Protein AF-A0A563DAG6-F1 (afdb_monomer)

Sequence (165 aa):
MKNSIKKISIRGRMYFCLVCLQNAFKQNNINNGESNLIINIIKEFLESNNLSDWEELANNIQPINILDEKFNINDFSFEHKLVLKLKIFYEHIPAYLTEMIDYTLDVGLNNLYGGTGEYSPLTLEPVLKIIDLCKENSIEFPDINNFLQYSYQDDDGWGFPIQLN

Solvent-accessible surface area (backbone atoms only — not comparable to full-atom values): 9215 Å² total; per-residue (Å²): 107,73,77,58,55,49,44,24,2,51,38,32,47,41,51,52,40,49,52,33,51,51,41,48,31,54,77,69,73,56,84,49,74,62,61,51,50,54,51,50,58,58,47,46,63,28,54,45,92,64,61,69,67,47,50,57,55,48,61,59,68,30,41,72,60,58,69,35,94,80,56,54,72,84,80,39,90,59,59,60,72,56,50,53,49,47,39,53,49,58,76,71,48,63,68,70,57,44,50,44,50,35,32,40,48,37,30,56,60,44,38,80,80,60,53,46,72,88,57,24,59,65,32,47,52,30,53,52,50,46,53,50,52,26,61,77,67,72,38,72,61,77,71,65,74,79,36,54,80,33,30,30,80,33,69,73,18,41,28,71,67,49,86,80,131

Mean predicted aligned error: 3.49 Å

Radius of gyration: 15.24 Å; Cα contacts (8 Å, |Δi|>4): 212; chains: 1; bounding box: 38×30×39 Å

Foldseek 3Di:
DLVLLLFFFLLLLLVLLLQLLVLVCVVVVHDDPLSVLLSVLSLCLQADPDCPVSLLSLCQLQLCQLVDPPNDLVVHPDDSVSSVVSSVVCVPDPVLSSLSSNLSSQSSNVPVPQPCPSSRVSNSVSSVSSVVSCVVVVGDGDDSVVRSVQGCVDPVRNGDRDDDD

Nearest PDB structures (foldseek):
  5ao4-assembly1_B  TM=1.601E-01  e=6.114E+00  Homo sapiens

Secondary structure (DSSP, 8-state):
-HHHHTTB-HHHHHHHHHHHHHHHHHHTT--SHHHHHHHHHHHHHHH-S-HHHHHHHHHHH-HHHHS-TT--GGG-SS-HHHHHHHHHHHHHS-HHHHHHHHHHHHHHHHHHHH-STTS-HHHHHHHHHHHHHHHHTT-----GGGGTTSBTTSGGGT-------

Organism: NCBI:txid2509004

pLDDT: mean 93.18, std 7.2, range [61.97, 98.69]

Structure (mmCIF, N/CA/C/O backbone):
data_AF-A0A563DAG6-F1
#
_entry.id   AF-A0A563DAG6-F1
#
loop_
_atom_site.group_PDB
_atom_site.id
_atom_site.type_symbol
_atom_site.label_atom_id
_atom_site.label_alt_id
_atom_site.label_comp_id
_atom_site.label_asym_id
_atom_site.label_entity_id
_atom_site.label_seq_id
_atom_site.pdbx_PDB_ins_code
_atom_site.Cartn_x
_atom_site.Cartn_y
_atom_site.Cartn_z
_atom_site.occupancy
_atom_site.B_iso_or_equiv
_atom_site.auth_seq_id
_atom_site.auth_comp_id
_atom_site.auth_asym_id
_atom_site.auth_atom_id
_atom_site.pdbx_PDB_model_num
ATOM 1 N N . MET A 1 1 ? -11.207 -9.861 14.829 1.00 81.81 1 MET A N 1
ATOM 2 C CA . MET A 1 1 ? -10.348 -9.159 13.850 1.00 81.81 1 MET A CA 1
ATOM 3 C C . MET A 1 1 ? -11.068 -8.929 12.521 1.00 81.81 1 MET A C 1
ATOM 5 O O . MET A 1 1 ? -11.484 -7.801 12.313 1.00 81.81 1 MET A O 1
ATOM 9 N N . LYS A 1 2 ? -11.356 -9.954 11.694 1.00 86.69 2 LYS A N 1
ATOM 10 C CA . LYS A 1 2 ? -12.071 -9.794 10.399 1.00 86.69 2 LYS A CA 1
ATOM 11 C C . LYS A 1 2 ? -13.361 -8.954 10.484 1.00 86.69 2 LYS A C 1
ATOM 13 O O . LYS A 1 2 ? -13.536 -8.025 9.707 1.00 86.69 2 LYS A O 1
ATOM 18 N N . ASN A 1 3 ? -14.223 -9.209 11.474 1.00 88.31 3 ASN A N 1
ATOM 19 C CA . ASN A 1 3 ? -15.464 -8.437 11.668 1.00 88.31 3 ASN A CA 1
ATOM 20 C C . ASN A 1 3 ? -15.239 -6.963 12.040 1.00 88.31 3 ASN A C 1
ATOM 22 O O . ASN A 1 3 ? -16.094 -6.135 11.750 1.00 88.31 3 ASN A O 1
ATOM 26 N N . SER A 1 4 ? -14.118 -6.636 12.685 1.00 90.56 4 SER A N 1
ATOM 27 C CA . SER A 1 4 ? -13.763 -5.251 13.001 1.00 90.56 4 SER A CA 1
ATOM 28 C C . SER A 1 4 ? -13.268 -4.533 11.747 1.00 90.56 4 SER A C 1
ATOM 30 O O . SER A 1 4 ? -13.726 -3.435 11.473 1.00 90.56 4 SER A O 1
ATOM 32 N N . ILE A 1 5 ? -12.436 -5.194 10.931 1.00 92.50 5 ILE A N 1
ATOM 33 C CA . ILE A 1 5 ? -11.906 -4.637 9.671 1.00 92.50 5 ILE A CA 1
ATOM 34 C C . ILE A 1 5 ? -13.030 -4.329 8.682 1.00 92.50 5 ILE A C 1
ATOM 36 O O . ILE A 1 5 ? -13.004 -3.296 8.023 1.00 92.50 5 ILE A O 1
ATOM 40 N N . LYS A 1 6 ? -14.066 -5.177 8.624 1.00 93.00 6 LYS A N 1
ATOM 41 C CA . LYS A 1 6 ? -15.250 -4.923 7.789 1.00 93.00 6 LYS A CA 1
ATOM 42 C C . LYS A 1 6 ? -15.908 -3.570 8.069 1.00 93.00 6 LYS A C 1
ATOM 44 O O . LYS A 1 6 ? -16.452 -2.971 7.152 1.00 93.00 6 LYS A O 1
ATOM 49 N N . LYS A 1 7 ? -15.850 -3.090 9.313 1.00 94.00 7 LYS A N 1
ATOM 50 C CA . LYS A 1 7 ? -16.438 -1.807 9.720 1.00 94.00 7 LYS A CA 1
ATOM 51 C C . LYS A 1 7 ? -15.569 -0.604 9.366 1.00 94.00 7 LYS A C 1
ATOM 53 O O . LYS A 1 7 ? -16.043 0.515 9.509 1.00 94.00 7 LYS A O 1
ATOM 58 N N . ILE A 1 8 ? -14.334 -0.833 8.928 1.00 95.50 8 ILE A N 1
ATOM 59 C CA . ILE A 1 8 ? -13.389 0.208 8.536 1.00 95.50 8 ILE A CA 1
ATOM 60 C C . ILE A 1 8 ? -13.532 0.449 7.03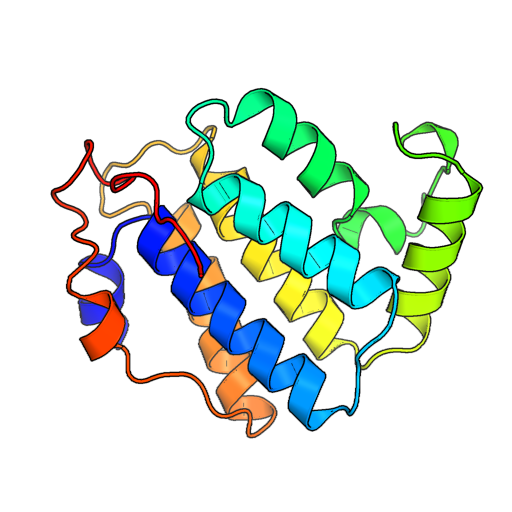4 1.00 95.50 8 ILE A C 1
ATOM 62 O O . ILE A 1 8 ? -13.573 -0.527 6.277 1.00 95.50 8 ILE A O 1
ATOM 66 N N . SER A 1 9 ? -13.602 1.716 6.624 1.00 95.19 9 SER A N 1
ATOM 67 C CA . SER A 1 9 ? -13.622 2.176 5.228 1.00 95.19 9 SER A CA 1
ATOM 68 C C . SER A 1 9 ? -12.401 1.718 4.429 1.00 95.19 9 SER A C 1
ATOM 70 O O . SER A 1 9 ? -11.393 1.296 4.996 1.00 95.19 9 SER A O 1
ATOM 72 N N . ILE A 1 10 ? -12.455 1.818 3.102 1.00 94.06 10 ILE A N 1
ATOM 73 C CA . ILE A 1 10 ? -11.311 1.469 2.242 1.00 94.06 10 ILE A CA 1
ATOM 74 C C . ILE A 1 10 ? -10.093 2.352 2.544 1.00 94.06 10 ILE A C 1
ATOM 76 O O . ILE A 1 10 ? -9.000 1.818 2.735 1.00 94.06 10 ILE A O 1
ATOM 80 N N . ARG A 1 11 ? -10.266 3.672 2.704 1.00 95.12 11 ARG A N 1
ATOM 81 C CA . ARG A 1 11 ? -9.169 4.559 3.137 1.00 95.12 11 ARG A CA 1
ATOM 82 C C . ARG A 1 11 ? -8.657 4.204 4.535 1.00 95.12 11 ARG A C 1
ATOM 84 O O . ARG A 1 11 ? -7.451 4.167 4.753 1.00 95.12 11 ARG A O 1
ATOM 91 N N . GLY A 1 12 ? -9.542 3.853 5.469 1.00 96.50 12 GLY A N 1
ATOM 92 C CA . GLY A 1 12 ? -9.131 3.396 6.799 1.00 96.50 12 GLY A CA 1
ATOM 93 C C . GLY A 1 12 ? -8.338 2.081 6.768 1.00 96.50 12 GLY A C 1
ATOM 94 O O . GLY A 1 12 ? -7.368 1.926 7.508 1.00 96.50 12 GLY A O 1
ATOM 95 N N . ARG A 1 13 ? -8.708 1.147 5.883 1.00 96.31 13 ARG A N 1
ATOM 96 C CA . ARG A 1 13 ? -7.980 -0.110 5.642 1.00 96.31 13 ARG A CA 1
ATOM 97 C C . ARG A 1 13 ? -6.608 0.149 5.028 1.00 96.31 13 ARG A C 1
ATOM 99 O O . ARG A 1 13 ? -5.626 -0.396 5.519 1.00 96.31 13 ARG A O 1
ATOM 106 N N . MET A 1 14 ? -6.536 1.019 4.021 1.00 96.69 14 MET A N 1
ATOM 107 C CA . MET A 1 14 ? -5.272 1.444 3.418 1.00 96.69 14 MET A CA 1
ATOM 108 C C . MET A 1 14 ? -4.357 2.085 4.466 1.00 96.69 14 MET A C 1
ATOM 110 O O . MET A 1 14 ? -3.177 1.752 4.543 1.00 96.69 14 MET A O 1
ATOM 114 N N . TYR A 1 15 ? -4.907 2.936 5.340 1.00 97.75 15 TYR A N 1
ATOM 115 C CA . TYR A 1 15 ? -4.131 3.555 6.410 1.00 97.75 15 TYR A CA 1
ATOM 116 C C . TYR A 1 15 ? -3.621 2.517 7.422 1.00 97.75 15 TYR A C 1
ATOM 118 O O . TYR A 1 15 ? -2.458 2.558 7.822 1.00 97.75 15 TYR A O 1
ATOM 126 N N . PHE A 1 16 ? -4.446 1.534 7.788 1.00 97.88 16 PHE A N 1
ATOM 127 C CA . PHE A 1 16 ? -4.007 0.416 8.623 1.00 97.88 16 PHE A CA 1
ATOM 128 C C . PHE A 1 16 ? -2.835 -0.351 7.983 1.00 97.88 16 PHE A C 1
ATOM 130 O O . PHE A 1 16 ? -1.828 -0.602 8.651 1.00 97.88 16 PHE A O 1
ATOM 137 N N . CYS A 1 17 ? -2.932 -0.680 6.691 1.00 98.06 17 CYS A N 1
ATOM 138 C CA . CYS A 1 17 ? -1.869 -1.355 5.943 1.00 98.06 17 CYS A CA 1
ATOM 139 C C . CYS A 1 17 ? -0.591 -0.510 5.861 1.00 98.06 17 CYS A C 1
ATOM 141 O O . CYS A 1 17 ? 0.497 -1.038 6.090 1.00 98.06 17 CYS A O 1
ATOM 143 N N . LEU A 1 18 ? -0.716 0.803 5.640 1.00 98.25 18 LEU A N 1
ATOM 144 C CA . LEU A 1 18 ? 0.413 1.734 5.644 1.00 98.25 18 LEU A CA 1
ATOM 145 C C . LEU A 1 18 ? 1.180 1.687 6.971 1.00 98.25 18 LEU A C 1
ATOM 147 O O . LEU A 1 18 ? 2.404 1.569 6.964 1.00 98.25 18 LEU A O 1
ATOM 151 N N . VAL A 1 19 ? 0.481 1.734 8.109 1.00 98.12 19 VAL A N 1
ATOM 152 C CA . VAL A 1 19 ? 1.136 1.676 9.427 1.00 98.12 19 VAL A CA 1
ATOM 153 C C . VAL A 1 19 ? 1.827 0.325 9.641 1.00 98.12 19 VAL A C 1
ATOM 155 O O . VA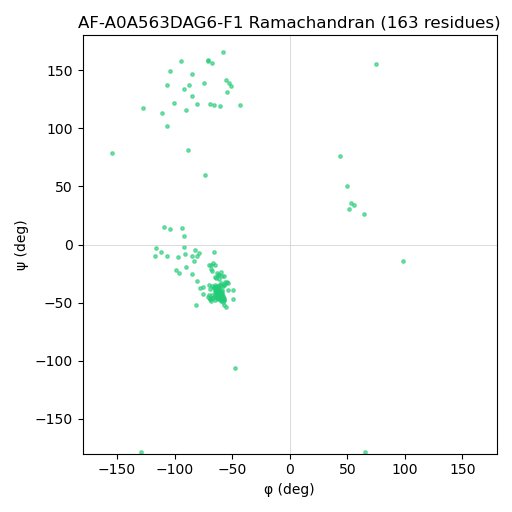L A 1 19 ? 2.947 0.281 10.151 1.00 98.12 19 VAL A O 1
ATOM 158 N N . CYS A 1 20 ? 1.214 -0.778 9.198 1.00 98.44 20 CYS A N 1
ATOM 159 C CA . CYS A 1 20 ? 1.849 -2.100 9.233 1.00 98.44 20 CYS A CA 1
ATOM 160 C C . CYS A 1 20 ? 3.143 -2.130 8.404 1.00 98.44 20 CYS A C 1
ATOM 162 O O . CYS A 1 20 ? 4.173 -2.603 8.885 1.00 98.44 20 CYS A O 1
ATOM 164 N N . LEU A 1 21 ? 3.111 -1.589 7.182 1.00 98.44 21 LEU A N 1
ATOM 165 C CA . LEU A 1 21 ? 4.271 -1.515 6.293 1.00 98.44 21 LEU A CA 1
ATOM 166 C C . LEU A 1 21 ? 5.383 -0.629 6.875 1.00 98.44 21 LEU A C 1
ATOM 168 O O . LEU A 1 21 ? 6.555 -0.999 6.837 1.00 98.44 21 LEU A O 1
ATOM 172 N N . GLN A 1 22 ? 5.033 0.509 7.477 1.00 98.25 22 GLN A N 1
ATOM 173 C CA . GLN A 1 22 ? 5.993 1.386 8.153 1.00 98.25 22 GLN A CA 1
ATOM 174 C C . GLN A 1 22 ? 6.683 0.684 9.328 1.00 98.25 22 GLN A C 1
ATOM 176 O O . GLN A 1 22 ? 7.905 0.781 9.474 1.00 98.25 22 GLN A O 1
ATOM 181 N N . ASN A 1 23 ? 5.931 -0.064 10.140 1.00 98.44 23 ASN A N 1
ATOM 182 C CA . ASN A 1 23 ? 6.500 -0.864 11.224 1.00 98.44 23 ASN A CA 1
ATOM 183 C C . ASN A 1 23 ? 7.420 -1.968 10.685 1.00 98.44 23 ASN A C 1
ATOM 185 O O . ASN A 1 23 ? 8.503 -2.185 11.232 1.00 98.44 23 ASN A O 1
ATOM 189 N N . ALA A 1 24 ? 7.038 -2.605 9.577 1.00 98.44 24 ALA A N 1
ATOM 190 C CA . ALA A 1 24 ? 7.844 -3.616 8.905 1.00 98.44 24 ALA A CA 1
ATOM 191 C C . ALA A 1 24 ? 9.173 -3.045 8.378 1.00 98.44 24 ALA A C 1
ATOM 193 O O . ALA A 1 24 ? 10.237 -3.617 8.629 1.00 98.44 24 ALA A O 1
ATOM 194 N N . PHE A 1 25 ? 9.148 -1.884 7.717 1.00 98.50 25 PHE A N 1
ATOM 195 C CA . PHE A 1 25 ? 10.365 -1.191 7.287 1.00 98.50 25 PHE A CA 1
ATOM 196 C C . PHE A 1 25 ? 11.242 -0.789 8.470 1.00 98.50 25 PHE A C 1
ATOM 198 O O . PHE A 1 25 ? 12.446 -1.055 8.456 1.00 98.50 25 PHE A O 1
ATOM 205 N N . LYS A 1 26 ? 10.648 -0.234 9.531 1.00 98.12 26 LYS A N 1
ATOM 206 C CA . LYS A 1 26 ? 11.372 0.135 10.752 1.00 98.12 26 LYS A CA 1
ATOM 207 C C . LYS A 1 26 ? 12.079 -1.069 11.381 1.00 98.12 26 LYS A C 1
ATOM 209 O O . LYS A 1 26 ? 13.256 -0.963 11.713 1.00 98.12 26 LYS A O 1
ATOM 214 N N . GLN A 1 27 ? 11.399 -2.209 11.507 1.00 98.19 27 GLN A N 1
ATOM 215 C CA . GLN A 1 27 ? 11.971 -3.448 12.050 1.00 98.19 27 GLN A CA 1
ATOM 216 C C . GLN A 1 27 ? 13.171 -3.953 11.232 1.00 98.19 27 GLN A C 1
ATOM 218 O O . GLN A 1 27 ? 14.116 -4.496 11.800 1.00 98.19 27 GLN A O 1
ATOM 223 N N . ASN A 1 28 ? 13.165 -3.733 9.914 1.00 97.94 28 ASN A N 1
ATOM 224 C CA . ASN A 1 28 ? 14.256 -4.121 9.012 1.00 97.94 28 ASN A CA 1
ATOM 225 C C . ASN A 1 28 ? 15.311 -3.026 8.809 1.00 97.94 28 ASN A C 1
ATOM 227 O O . ASN A 1 28 ? 16.202 -3.188 7.979 1.00 97.94 28 ASN A O 1
ATOM 231 N N . ASN A 1 29 ? 15.240 -1.919 9.556 1.00 98.06 29 ASN A N 1
ATOM 232 C CA . ASN A 1 29 ? 16.116 -0.754 9.392 1.00 98.06 29 ASN A CA 1
ATOM 233 C C . ASN A 1 29 ? 16.097 -0.172 7.963 1.00 98.06 29 ASN A C 1
ATOM 235 O O . ASN A 1 29 ? 17.105 0.339 7.473 1.00 98.06 29 ASN A O 1
ATOM 239 N N . ILE A 1 30 ? 14.946 -0.240 7.293 1.00 98.38 30 ILE A N 1
ATOM 240 C CA . ILE A 1 30 ? 14.736 0.317 5.957 1.00 98.38 30 ILE A CA 1
ATOM 241 C C . ILE A 1 30 ? 14.239 1.757 6.103 1.00 98.38 30 ILE A C 1
ATOM 243 O O . ILE A 1 30 ? 13.158 2.011 6.630 1.00 98.38 30 ILE A O 1
ATOM 247 N N . ASN A 1 31 ? 15.049 2.703 5.634 1.00 97.25 31 ASN A N 1
ATOM 248 C CA . ASN A 1 31 ? 14.701 4.117 5.513 1.00 97.25 31 ASN A CA 1
ATOM 249 C C . ASN A 1 31 ? 15.555 4.741 4.400 1.00 97.25 31 ASN A C 1
ATOM 251 O O . ASN A 1 31 ? 16.592 5.356 4.657 1.00 97.25 31 ASN A O 1
ATOM 255 N N . ASN A 1 32 ? 15.164 4.499 3.152 1.00 97.38 32 ASN A N 1
ATOM 256 C CA . ASN A 1 32 ? 15.857 4.985 1.961 1.00 97.38 32 ASN A CA 1
ATOM 257 C C . ASN A 1 32 ? 14.877 5.686 1.005 1.00 97.38 32 ASN A C 1
ATOM 259 O O . ASN A 1 32 ? 13.698 5.870 1.314 1.00 97.38 32 ASN A O 1
ATOM 263 N N . GLY A 1 33 ? 15.380 6.150 -0.140 1.00 98.19 33 GLY A N 1
ATOM 264 C CA . GLY A 1 33 ? 14.568 6.893 -1.104 1.00 98.19 33 GLY A CA 1
ATOM 265 C C . GLY A 1 33 ? 13.407 6.065 -1.653 1.00 98.19 33 GLY A C 1
ATOM 266 O O . GLY A 1 33 ? 12.304 6.583 -1.798 1.00 98.19 33 GLY A O 1
ATOM 267 N N . GLU A 1 34 ? 13.642 4.780 -1.896 1.00 98.44 34 GLU A N 1
ATOM 268 C CA . GLU A 1 34 ? 12.677 3.842 -2.461 1.00 98.44 34 GLU A CA 1
ATOM 269 C C . GLU A 1 34 ? 11.541 3.544 -1.471 1.00 98.44 34 GLU A C 1
ATOM 271 O O . GLU A 1 34 ? 10.369 3.677 -1.824 1.00 98.44 34 GLU A O 1
ATOM 276 N N . SER A 1 35 ? 11.859 3.254 -0.202 1.00 98.38 35 SER A N 1
ATOM 277 C CA . SER A 1 35 ? 10.840 3.056 0.838 1.00 98.38 35 SER A CA 1
ATOM 278 C C . SER A 1 35 ? 10.009 4.316 1.086 1.00 98.38 35 SER A C 1
ATOM 280 O O . SER A 1 35 ? 8.799 4.232 1.294 1.00 98.38 35 SER A O 1
ATOM 282 N N . ASN A 1 36 ? 10.644 5.492 1.037 1.00 98.31 36 ASN A N 1
ATOM 283 C CA . ASN A 1 36 ? 9.958 6.772 1.211 1.00 98.31 36 ASN A CA 1
ATOM 284 C C . ASN A 1 36 ? 9.040 7.100 0.026 1.00 98.31 36 ASN A C 1
ATOM 286 O O . ASN A 1 36 ? 7.935 7.591 0.241 1.00 98.31 36 ASN A O 1
ATOM 290 N N . LEU A 1 37 ? 9.457 6.785 -1.204 1.00 98.31 37 LEU A N 1
ATOM 291 C CA . LEU A 1 37 ? 8.614 6.924 -2.392 1.00 98.31 37 LEU A CA 1
ATOM 292 C C . LEU A 1 37 ? 7.345 6.070 -2.280 1.00 98.31 37 LEU A C 1
ATOM 294 O O . LEU A 1 37 ? 6.249 6.585 -2.480 1.00 98.31 37 LEU A O 1
ATOM 298 N N . ILE A 1 38 ? 7.490 4.796 -1.905 1.00 98.50 38 ILE A N 1
ATOM 299 C CA . ILE A 1 38 ? 6.360 3.868 -1.741 1.00 98.50 38 ILE A CA 1
ATOM 300 C C . ILE A 1 38 ? 5.377 4.392 -0.690 1.00 98.50 38 ILE A C 1
ATOM 302 O O . ILE A 1 38 ? 4.175 4.451 -0.940 1.00 98.50 38 ILE A O 1
ATOM 306 N N . ILE A 1 39 ? 5.887 4.820 0.472 1.00 98.31 39 ILE A N 1
ATOM 307 C CA . ILE A 1 39 ? 5.063 5.421 1.529 1.00 98.31 39 ILE A CA 1
ATOM 308 C C . ILE A 1 39 ? 4.307 6.639 0.997 1.00 98.31 39 ILE A C 1
ATOM 310 O O . ILE A 1 39 ? 3.108 6.745 1.235 1.00 98.31 39 ILE A O 1
ATOM 314 N N . ASN A 1 40 ? 4.980 7.545 0.285 1.00 97.19 40 ASN A N 1
ATOM 315 C CA . ASN A 1 40 ? 4.353 8.766 -0.218 1.00 97.19 40 ASN A CA 1
ATOM 316 C C . ASN A 1 40 ? 3.240 8.465 -1.228 1.00 97.19 40 ASN A C 1
ATOM 318 O O . ASN A 1 40 ? 2.149 9.004 -1.081 1.00 97.19 40 ASN A O 1
ATOM 322 N N . ILE A 1 41 ? 3.453 7.534 -2.161 1.00 96.88 41 ILE A N 1
ATOM 323 C CA . ILE A 1 41 ? 2.408 7.124 -3.111 1.00 96.88 41 ILE A CA 1
ATOM 324 C C . ILE A 1 41 ? 1.215 6.496 -2.375 1.00 96.88 41 ILE A C 1
ATOM 326 O O . ILE A 1 41 ? 0.067 6.784 -2.698 1.00 96.88 41 ILE A O 1
ATOM 330 N N . ILE A 1 42 ? 1.436 5.687 -1.334 1.00 97.25 42 ILE A N 1
ATOM 331 C CA . ILE A 1 42 ? 0.330 5.156 -0.515 1.00 97.25 42 ILE A CA 1
ATOM 332 C C . ILE A 1 42 ? -0.414 6.286 0.217 1.00 97.25 42 ILE A C 1
ATOM 334 O O . ILE A 1 42 ? -1.641 6.247 0.314 1.00 97.25 42 ILE A O 1
ATOM 338 N N . LYS A 1 43 ? 0.296 7.305 0.716 1.00 96.50 43 LYS A N 1
ATOM 339 C CA . LYS A 1 43 ? -0.329 8.479 1.347 1.00 96.50 43 LYS A CA 1
ATOM 340 C C . LYS A 1 43 ? -1.188 9.277 0.369 1.00 96.50 43 LYS A C 1
ATOM 342 O O . LYS A 1 43 ? -2.268 9.715 0.752 1.00 96.50 43 LYS A O 1
ATOM 347 N N . GLU A 1 44 ? -0.775 9.398 -0.891 1.00 95.06 44 GLU A N 1
ATOM 348 C CA . GLU A 1 44 ? -1.567 10.091 -1.913 1.00 95.06 44 GLU A CA 1
ATOM 349 C C . GLU A 1 44 ? -2.964 9.470 -2.086 1.00 95.06 44 GLU A C 1
ATOM 351 O O . GLU A 1 44 ? -3.939 10.206 -2.227 1.00 95.06 44 GLU A O 1
ATOM 356 N N . PHE A 1 45 ? -3.113 8.144 -1.961 1.00 94.94 45 PHE A N 1
ATOM 357 C CA . PHE A 1 45 ? -4.437 7.497 -1.939 1.00 94.94 45 PHE A CA 1
ATOM 358 C C . PHE A 1 45 ? -5.321 7.991 -0.786 1.00 94.94 45 PHE A C 1
ATOM 360 O O . PHE A 1 45 ? -6.534 8.170 -0.928 1.00 94.94 45 PHE A O 1
ATOM 367 N N . LEU A 1 46 ? -4.712 8.166 0.388 1.00 95.00 46 LEU A N 1
ATOM 368 C CA . LEU A 1 46 ? -5.411 8.562 1.606 1.00 95.00 46 LEU A CA 1
ATOM 369 C C . LEU A 1 46 ? -5.887 10.012 1.523 1.00 95.00 46 LEU A C 1
ATOM 371 O O . LEU A 1 46 ? -6.966 10.320 2.024 1.00 95.00 46 LEU A O 1
ATOM 375 N N . GLU A 1 47 ? -5.117 10.878 0.869 1.00 93.69 47 GLU A N 1
ATOM 376 C CA . GLU A 1 47 ? -5.344 12.326 0.835 1.00 93.69 47 GLU A CA 1
ATOM 377 C C . GLU A 1 47 ? -6.109 12.795 -0.414 1.00 93.69 47 GLU A C 1
ATOM 379 O O . GLU A 1 47 ? -6.765 13.841 -0.378 1.00 93.69 47 GLU A O 1
ATOM 384 N N . SER A 1 48 ? -6.053 12.034 -1.512 1.00 87.12 48 SER A N 1
ATOM 385 C CA . SER A 1 48 ? -6.600 12.438 -2.809 1.00 87.12 48 SER A CA 1
ATOM 386 C C . SER A 1 48 ? -8.096 12.142 -2.972 1.00 87.12 48 SER A C 1
ATOM 388 O O . SER A 1 48 ? -8.630 11.129 -2.511 1.00 87.12 48 SER A O 1
ATOM 390 N N . ASN A 1 49 ? -8.762 13.024 -3.724 1.00 78.38 49 ASN A N 1
ATOM 391 C CA . ASN A 1 49 ? -10.090 12.791 -4.304 1.00 78.38 49 ASN A CA 1
ATOM 392 C C . ASN A 1 49 ? -10.025 12.322 -5.773 1.00 78.38 49 ASN A C 1
ATOM 394 O O . ASN A 1 49 ? -11.044 11.902 -6.314 1.00 78.38 49 ASN A O 1
ATOM 398 N N . ASN A 1 50 ? -8.855 12.393 -6.421 1.00 81.00 50 ASN A N 1
ATOM 399 C CA . ASN A 1 50 ? -8.616 11.862 -7.764 1.00 81.00 50 ASN A CA 1
ATOM 400 C C . ASN A 1 50 ? -7.755 10.598 -7.666 1.00 81.00 50 ASN A C 1
ATOM 402 O O . ASN A 1 50 ? -6.544 10.679 -7.462 1.00 81.00 50 ASN A O 1
ATOM 406 N N . LEU A 1 51 ? -8.392 9.436 -7.791 1.00 85.06 51 LEU A N 1
ATOM 407 C CA . LEU A 1 51 ? -7.711 8.146 -7.683 1.00 85.06 51 LEU A CA 1
ATOM 408 C C . LEU A 1 51 ? -7.203 7.608 -9.029 1.00 85.06 51 LEU A C 1
ATOM 410 O O . LEU A 1 51 ? -6.459 6.634 -9.034 1.00 85.06 51 LEU A O 1
ATOM 414 N N . SER A 1 52 ? -7.564 8.245 -10.149 1.00 84.75 52 SER A N 1
ATOM 415 C CA . SER A 1 52 ? -7.123 7.815 -11.485 1.00 84.75 52 SER A CA 1
ATOM 416 C C . SER A 1 52 ? -5.618 8.018 -11.650 1.00 84.75 52 SER A C 1
ATOM 418 O O . SER A 1 52 ? -4.907 7.112 -12.064 1.00 84.75 52 SER A O 1
ATOM 420 N N . ASP A 1 53 ? -5.119 9.189 -11.246 1.00 86.12 53 ASP A N 1
ATOM 421 C CA . ASP A 1 53 ? -3.685 9.492 -11.297 1.00 86.12 53 ASP A CA 1
ATOM 422 C C . ASP A 1 53 ? -2.912 8.588 -10.323 1.00 86.12 53 ASP A C 1
ATOM 424 O O . ASP A 1 53 ? -1.820 8.114 -10.623 1.00 86.12 53 ASP A O 1
ATOM 428 N N . TRP A 1 54 ? -3.514 8.289 -9.166 1.00 93.38 54 TRP A N 1
ATOM 429 C CA . TRP A 1 54 ? -2.921 7.398 -8.175 1.00 93.38 54 TRP A CA 1
ATOM 430 C C . TRP A 1 54 ? -2.752 5.964 -8.692 1.00 93.38 54 TRP A C 1
ATOM 432 O O . TRP A 1 54 ? -1.741 5.330 -8.401 1.00 93.38 54 TRP A O 1
ATOM 442 N N . GLU A 1 55 ? -3.712 5.449 -9.465 1.00 92.56 55 GLU A N 1
ATOM 443 C CA . GLU A 1 55 ? -3.641 4.105 -10.046 1.00 92.56 55 GLU A CA 1
ATOM 444 C C . GLU A 1 55 ? -2.394 3.928 -10.919 1.00 92.56 55 GLU A C 1
ATOM 446 O O . GLU A 1 55 ? -1.689 2.921 -10.813 1.00 92.56 55 GLU A O 1
ATOM 451 N N . GLU A 1 56 ? -2.091 4.920 -11.758 1.00 91.62 56 GLU A N 1
ATOM 452 C CA . GLU A 1 56 ? -0.893 4.900 -12.592 1.00 91.62 56 GLU A CA 1
ATOM 453 C C . GLU A 1 56 ? 0.372 4.861 -11.721 1.00 91.62 56 GLU A C 1
ATOM 455 O O . GLU A 1 56 ? 1.257 4.031 -11.945 1.00 91.62 56 GLU A O 1
ATOM 460 N N . LEU A 1 57 ? 0.441 5.701 -10.683 1.00 94.31 57 LEU A N 1
ATOM 461 C CA . LEU A 1 57 ? 1.574 5.730 -9.753 1.00 94.31 57 LEU A CA 1
ATOM 462 C C . LEU A 1 57 ? 1.747 4.397 -9.013 1.00 94.31 57 LEU A C 1
ATOM 464 O O . LEU A 1 57 ? 2.867 3.899 -8.906 1.00 94.31 57 LEU A O 1
ATOM 468 N N . ALA A 1 58 ? 0.651 3.806 -8.534 1.00 95.31 58 ALA A N 1
ATOM 469 C CA . ALA A 1 58 ? 0.651 2.530 -7.829 1.00 95.31 58 ALA A CA 1
ATOM 470 C C . ALA A 1 58 ? 1.166 1.392 -8.721 1.00 95.31 58 ALA A C 1
ATOM 472 O O . ALA A 1 58 ? 2.068 0.659 -8.313 1.00 95.31 58 ALA A O 1
ATOM 473 N N . ASN A 1 59 ? 0.677 1.296 -9.962 1.00 93.62 59 ASN A N 1
ATOM 474 C CA . ASN A 1 59 ? 1.143 0.294 -10.927 1.00 93.62 59 ASN A CA 1
ATOM 475 C C . ASN A 1 59 ? 2.644 0.427 -11.231 1.00 93.62 59 ASN A C 1
ATOM 477 O O . ASN A 1 59 ? 3.328 -0.586 -11.398 1.00 93.62 59 ASN A O 1
ATOM 481 N N . ASN A 1 60 ? 3.170 1.659 -11.243 1.00 95.81 60 ASN A N 1
ATOM 482 C CA . ASN A 1 60 ? 4.588 1.938 -11.484 1.00 95.81 60 ASN A CA 1
ATOM 483 C C . ASN A 1 60 ? 5.524 1.511 -10.346 1.00 95.81 60 ASN A C 1
ATOM 485 O O . ASN A 1 60 ? 6.733 1.424 -10.564 1.00 95.81 60 ASN A O 1
ATOM 489 N N . ILE A 1 61 ? 4.996 1.280 -9.142 1.00 97.31 61 ILE A N 1
ATOM 490 C CA . ILE A 1 61 ? 5.788 0.868 -7.976 1.00 97.31 61 ILE A CA 1
ATOM 491 C C . ILE A 1 61 ? 5.431 -0.524 -7.462 1.00 97.31 61 ILE A C 1
ATOM 493 O O . ILE A 1 61 ? 6.046 -0.981 -6.507 1.00 97.31 61 ILE A O 1
ATOM 497 N N . GLN A 1 62 ? 4.443 -1.201 -8.041 1.00 97.38 62 GLN A N 1
ATOM 498 C CA . GLN A 1 62 ? 3.993 -2.487 -7.527 1.00 97.38 62 GLN A CA 1
ATOM 499 C C . GLN A 1 62 ? 5.070 -3.572 -7.749 1.00 97.38 62 GLN A C 1
ATOM 501 O O . GLN A 1 62 ? 5.463 -3.809 -8.900 1.00 97.38 62 GLN A O 1
ATOM 506 N N . PRO A 1 63 ? 5.576 -4.230 -6.684 1.00 98.06 63 PRO A N 1
ATOM 507 C CA . PRO A 1 63 ? 6.619 -5.244 -6.811 1.00 98.06 63 PRO A CA 1
ATOM 508 C C . PRO A 1 63 ? 6.299 -6.361 -7.800 1.00 98.06 63 PRO A C 1
ATOM 510 O O . PRO A 1 63 ? 7.197 -6.739 -8.555 1.00 98.06 63 PRO A O 1
ATOM 513 N N . ILE A 1 64 ? 5.049 -6.840 -7.860 1.00 96.50 64 ILE A N 1
ATOM 514 C CA . ILE A 1 64 ? 4.665 -7.908 -8.799 1.00 96.50 64 ILE A CA 1
ATOM 515 C C . ILE A 1 64 ? 4.959 -7.542 -10.262 1.00 96.50 64 ILE A C 1
ATOM 517 O O . ILE A 1 64 ? 5.396 -8.398 -11.026 1.00 96.50 64 ILE A O 1
ATOM 521 N N . ASN A 1 65 ? 4.820 -6.264 -10.635 1.00 95.56 65 ASN A N 1
ATOM 522 C CA . ASN A 1 65 ? 5.093 -5.779 -11.990 1.00 95.56 65 ASN A CA 1
ATOM 523 C C . ASN A 1 65 ? 6.603 -5.614 -12.241 1.00 95.56 65 ASN A C 1
ATOM 525 O O . ASN A 1 65 ? 7.102 -5.878 -13.333 1.00 95.56 65 ASN A O 1
ATOM 529 N N . ILE A 1 66 ? 7.356 -5.168 -11.230 1.00 97.12 66 ILE A N 1
ATOM 530 C CA . ILE A 1 66 ? 8.793 -4.857 -11.350 1.00 97.12 66 ILE A CA 1
ATOM 531 C C . ILE A 1 66 ? 9.673 -6.118 -11.276 1.00 97.12 66 ILE A C 1
ATOM 533 O O . ILE A 1 66 ? 10.759 -6.186 -11.874 1.00 97.12 66 ILE A O 1
ATOM 537 N N . LEU A 1 67 ? 9.225 -7.121 -10.525 1.00 96.81 67 LEU A N 1
ATOM 538 C CA . LEU A 1 67 ? 9.910 -8.401 -10.364 1.00 96.81 67 LEU A CA 1
ATOM 539 C C . LEU A 1 67 ? 9.458 -9.466 -11.377 1.00 96.81 67 LEU A C 1
ATOM 541 O O . LEU A 1 67 ? 10.042 -10.548 -11.377 1.00 96.81 67 LEU A O 1
ATOM 545 N N . ASP A 1 68 ? 8.484 -9.169 -12.247 1.00 93.88 68 ASP A N 1
ATOM 546 C CA . ASP A 1 68 ? 7.997 -10.092 -13.283 1.00 93.88 68 ASP A CA 1
ATOM 547 C C . ASP A 1 68 ? 9.144 -10.590 -14.188 1.00 93.88 68 ASP A C 1
ATOM 549 O O . ASP A 1 68 ? 10.048 -9.841 -14.571 1.00 93.88 68 ASP A O 1
ATOM 553 N N . GLU A 1 69 ? 9.106 -11.867 -14.574 1.00 90.81 69 GLU A N 1
ATOM 554 C CA . GLU A 1 69 ? 10.088 -12.468 -15.488 1.00 90.81 69 GLU A CA 1
ATOM 555 C C . GLU A 1 69 ? 10.094 -11.805 -16.878 1.00 90.81 69 GLU A C 1
ATOM 557 O O . GLU A 1 69 ? 11.107 -11.815 -17.580 1.00 90.81 69 GLU A O 1
ATOM 562 N N . LYS A 1 70 ? 8.964 -11.215 -17.277 1.00 93.19 70 LYS A N 1
ATOM 563 C CA . LYS A 1 70 ? 8.757 -10.454 -18.513 1.00 93.19 70 LYS A CA 1
ATOM 564 C C . LYS A 1 70 ? 8.976 -8.954 -18.326 1.00 93.19 70 LYS A C 1
ATOM 566 O O . LYS A 1 70 ? 8.580 -8.192 -19.206 1.00 93.19 70 LYS A O 1
ATOM 571 N N . PHE A 1 71 ? 9.591 -8.532 -17.217 1.00 92.12 71 PHE A N 1
ATOM 572 C CA . PHE A 1 71 ? 9.885 -7.132 -16.928 1.00 92.12 71 PHE A CA 1
ATOM 573 C C . PHE A 1 71 ? 10.438 -6.399 -18.159 1.00 92.12 71 PHE A C 1
ATOM 575 O O . PHE A 1 71 ? 11.506 -6.728 -18.687 1.00 92.12 71 PHE A O 1
ATOM 582 N N . ASN A 1 72 ? 9.720 -5.361 -18.581 1.00 93.50 72 ASN A N 1
ATOM 583 C CA . ASN A 1 72 ? 10.139 -4.449 -19.628 1.00 93.50 72 ASN A CA 1
ATOM 584 C C . ASN A 1 72 ? 10.045 -3.022 -19.098 1.00 93.50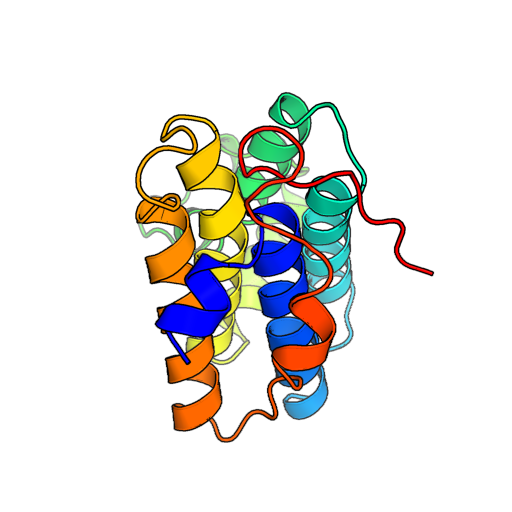 72 ASN A C 1
ATOM 586 O O . ASN A 1 72 ? 8.976 -2.516 -18.781 1.00 93.50 72 ASN A O 1
ATOM 590 N N . ILE A 1 73 ? 11.191 -2.353 -19.034 1.00 94.31 73 ILE A N 1
ATOM 591 C CA . ILE A 1 73 ? 11.307 -1.009 -18.468 1.00 94.31 73 ILE A CA 1
ATOM 592 C C . ILE A 1 73 ? 10.439 0.039 -19.183 1.00 94.31 73 ILE A C 1
ATOM 594 O O . ILE A 1 73 ? 10.093 1.043 -18.575 1.00 94.31 73 ILE A O 1
ATOM 598 N N . ASN A 1 74 ? 10.072 -0.204 -20.448 1.00 94.31 74 ASN A N 1
ATOM 599 C CA . ASN A 1 74 ? 9.232 0.703 -21.234 1.00 94.31 74 ASN A CA 1
ATOM 600 C C . ASN A 1 74 ? 7.735 0.600 -20.891 1.00 94.31 74 ASN A C 1
ATOM 602 O O . ASN A 1 74 ? 6.953 1.396 -21.403 1.00 94.31 74 ASN A O 1
ATOM 606 N N . ASP A 1 75 ? 7.339 -0.369 -20.062 1.00 92.69 75 ASP A N 1
ATOM 607 C CA . ASP A 1 75 ? 5.951 -0.531 -19.614 1.00 92.69 75 ASP A CA 1
ATOM 608 C C . ASP A 1 75 ? 5.623 0.411 -18.434 1.00 92.69 75 ASP A C 1
ATOM 610 O O . ASP A 1 75 ? 4.477 0.500 -18.002 1.00 92.69 75 ASP A O 1
ATOM 614 N N . PHE A 1 76 ? 6.626 1.137 -17.928 1.00 94.12 76 PHE A N 1
ATOM 615 C CA . PHE A 1 76 ? 6.538 2.050 -16.792 1.00 94.12 76 PHE A CA 1
ATOM 616 C C . PHE A 1 76 ? 6.591 3.507 -17.269 1.00 94.12 76 PHE A C 1
ATOM 618 O O . PHE A 1 76 ? 7.411 3.864 -18.116 1.00 94.12 76 PHE A O 1
ATOM 625 N N . SER A 1 77 ? 5.748 4.369 -16.698 1.00 93.62 77 SER A N 1
ATOM 626 C CA . SER A 1 77 ? 5.765 5.814 -16.967 1.00 93.62 77 SER A CA 1
ATOM 627 C C . SER A 1 77 ? 6.801 6.574 -16.134 1.00 93.62 77 SER A C 1
ATOM 629 O O . SER A 1 77 ? 7.158 7.708 -16.461 1.00 93.62 77 SER A O 1
ATOM 631 N N . PHE A 1 78 ? 7.342 5.950 -15.085 1.00 94.25 78 PHE A N 1
ATOM 632 C CA . PHE A 1 78 ? 8.459 6.497 -14.317 1.00 94.25 78 PHE A CA 1
ATOM 633 C C . PHE A 1 78 ? 9.764 6.541 -15.115 1.00 94.25 78 PHE A C 1
ATOM 635 O O . PHE A 1 78 ? 10.010 5.750 -16.024 1.00 94.25 78 PHE A O 1
ATOM 642 N N . GLU A 1 79 ? 10.668 7.443 -14.714 1.00 96.38 79 GLU A N 1
ATOM 643 C CA . GLU A 1 79 ? 12.021 7.459 -15.265 1.00 96.38 79 GLU A CA 1
ATOM 644 C C . GLU A 1 79 ? 12.678 6.080 -15.112 1.00 96.38 79 GLU A C 1
ATOM 646 O O . GLU A 1 79 ? 12.750 5.529 -14.013 1.00 96.38 79 GLU A O 1
ATOM 651 N N . HIS A 1 80 ? 13.265 5.561 -16.192 1.00 97.06 80 HIS A N 1
ATOM 652 C CA . HIS A 1 80 ? 13.929 4.252 -16.210 1.00 97.06 80 HIS A CA 1
ATOM 653 C C . HIS A 1 80 ? 14.914 4.056 -15.044 1.00 97.06 80 HIS A C 1
ATOM 655 O O . HIS A 1 80 ? 14.987 2.991 -14.433 1.00 97.06 80 HIS A O 1
ATOM 661 N N . LYS A 1 81 ? 15.666 5.105 -14.687 1.00 97.25 81 LYS A N 1
ATOM 662 C CA . LYS A 1 81 ? 16.609 5.063 -13.563 1.00 97.25 81 LYS A CA 1
ATOM 663 C C . LYS A 1 81 ? 15.910 4.809 -12.225 1.00 97.25 81 LYS A C 1
ATOM 665 O O . LYS A 1 81 ? 16.484 4.135 -11.373 1.00 97.25 81 LYS A O 1
ATOM 670 N N . LEU A 1 82 ? 14.717 5.362 -12.027 1.00 97.38 82 LEU A N 1
ATOM 671 C CA . LEU A 1 82 ? 13.919 5.141 -10.827 1.00 97.38 82 LEU A CA 1
ATOM 672 C C . LEU A 1 82 ? 13.366 3.714 -10.791 1.00 97.38 82 LEU A C 1
ATOM 674 O O . LEU A 1 82 ? 13.516 3.044 -9.774 1.00 97.38 82 LEU A O 1
ATOM 678 N N . VAL A 1 83 ? 12.833 3.219 -11.909 1.00 97.69 83 VAL A N 1
ATOM 679 C CA . VAL A 1 83 ? 12.324 1.839 -12.013 1.00 97.69 83 VAL A CA 1
ATOM 680 C C . VAL A 1 83 ? 13.427 0.822 -11.702 1.00 97.69 83 VAL A C 1
ATOM 682 O O . VAL A 1 83 ? 13.226 -0.099 -10.914 1.00 97.69 83 VAL A O 1
ATOM 685 N N . LEU A 1 84 ? 14.639 1.024 -12.232 1.00 97.75 84 LEU A N 1
ATOM 686 C CA . LEU A 1 84 ? 15.786 0.158 -11.928 1.00 97.75 84 LEU A CA 1
ATOM 687 C C . LEU A 1 84 ? 16.195 0.208 -10.450 1.00 97.75 84 LEU A C 1
ATOM 689 O O . LEU A 1 84 ? 16.578 -0.817 -9.891 1.00 97.75 84 LEU A O 1
ATOM 693 N N . LYS A 1 85 ? 16.108 1.375 -9.801 1.00 98.25 85 LYS A N 1
ATOM 694 C CA . LYS A 1 85 ? 16.360 1.487 -8.357 1.00 98.25 85 LYS A CA 1
ATOM 695 C C . LYS A 1 85 ? 15.325 0.727 -7.539 1.00 98.25 85 LYS A C 1
ATOM 697 O O . LYS A 1 85 ? 15.714 0.021 -6.616 1.00 98.25 85 LYS A O 1
ATOM 702 N N . LEU A 1 86 ? 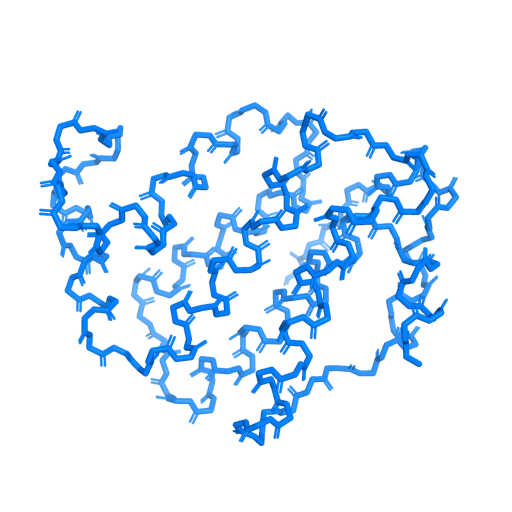14.044 0.840 -7.895 1.00 98.50 86 LEU A N 1
ATOM 703 C CA . LEU A 1 86 ? 12.968 0.082 -7.256 1.00 98.50 86 LEU A CA 1
ATOM 704 C C . LEU A 1 86 ? 13.176 -1.423 -7.436 1.00 98.50 86 LEU A C 1
ATOM 706 O O . LEU A 1 86 ? 13.103 -2.159 -6.459 1.00 98.50 86 LEU A O 1
ATOM 710 N N . LYS A 1 87 ? 13.545 -1.868 -8.644 1.00 98.25 87 LYS A N 1
ATOM 711 C CA . LYS A 1 87 ? 13.876 -3.273 -8.908 1.00 98.25 87 LYS A CA 1
ATOM 712 C C . LYS A 1 87 ? 14.996 -3.780 -8.003 1.00 98.25 87 LYS A C 1
ATOM 714 O O . LYS A 1 87 ? 14.811 -4.772 -7.307 1.00 98.25 87 LYS A O 1
ATOM 719 N N . ILE A 1 88 ? 16.119 -3.059 -7.952 1.00 98.19 88 ILE A N 1
ATOM 720 C CA . ILE A 1 88 ? 17.245 -3.404 -7.073 1.00 98.19 88 ILE A CA 1
ATOM 721 C C . ILE A 1 88 ? 16.796 -3.411 -5.609 1.00 98.19 88 ILE A C 1
ATOM 723 O O . ILE A 1 88 ? 17.147 -4.326 -4.873 1.00 98.19 88 ILE A O 1
ATOM 727 N N . PHE A 1 89 ? 16.019 -2.417 -5.176 1.00 98.62 89 PHE A N 1
ATOM 728 C CA . PHE A 1 89 ? 15.492 -2.363 -3.816 1.00 98.62 89 PHE A CA 1
ATOM 729 C C . PHE A 1 89 ? 14.658 -3.608 -3.486 1.00 98.62 89 PHE A C 1
ATOM 731 O O . PHE A 1 89 ? 14.929 -4.259 -2.480 1.00 98.62 89 PHE A O 1
ATOM 738 N N . TYR A 1 90 ? 13.719 -3.993 -4.351 1.00 98.62 90 TYR A N 1
ATOM 739 C CA . TYR A 1 90 ? 12.878 -5.173 -4.148 1.00 98.62 90 TYR A CA 1
ATOM 740 C C . TYR A 1 90 ? 13.658 -6.490 -4.163 1.00 98.62 90 TYR A C 1
ATOM 742 O O . TYR A 1 90 ? 13.352 -7.378 -3.376 1.00 98.62 90 TYR A O 1
ATOM 750 N N . GLU A 1 91 ? 14.710 -6.599 -4.975 1.00 97.88 91 GLU A N 1
ATOM 751 C CA . GLU A 1 91 ? 15.591 -7.776 -5.001 1.00 97.88 91 GLU A CA 1
ATOM 752 C C . GLU A 1 91 ? 16.443 -7.936 -3.724 1.00 97.88 91 GLU A C 1
ATOM 754 O O . GLU A 1 91 ? 16.970 -9.019 -3.473 1.00 97.88 91 GLU A O 1
ATOM 759 N N . HIS A 1 92 ? 16.589 -6.881 -2.911 1.00 98.00 92 HIS A N 1
ATOM 760 C CA . HIS A 1 92 ? 17.462 -6.874 -1.727 1.00 98.00 92 HIS A CA 1
ATOM 761 C C . HIS A 1 92 ? 16.724 -6.798 -0.385 1.00 98.00 92 HIS A C 1
ATOM 763 O O . HIS A 1 92 ? 17.367 -6.908 0.663 1.00 98.00 92 HIS A O 1
ATOM 769 N N . ILE A 1 93 ? 15.404 -6.613 -0.381 1.00 98.38 93 ILE A N 1
ATOM 770 C CA . ILE A 1 93 ? 14.597 -6.682 0.843 1.00 98.38 93 ILE A CA 1
ATOM 771 C C . ILE A 1 93 ? 14.003 -8.088 1.028 1.00 98.38 93 ILE A C 1
ATOM 773 O O . ILE A 1 93 ? 13.862 -8.834 0.060 1.00 98.38 93 ILE A O 1
ATOM 777 N N . PRO A 1 94 ? 13.635 -8.479 2.261 1.00 98.25 94 PRO A N 1
ATOM 778 C CA . PRO A 1 94 ? 12.882 -9.708 2.490 1.00 98.25 94 PRO A CA 1
ATOM 779 C C . PRO A 1 94 ? 11.629 -9.814 1.608 1.00 98.25 94 PRO A C 1
ATOM 781 O O . PRO A 1 94 ? 10.855 -8.864 1.527 1.00 98.25 94 PRO A O 1
ATOM 784 N N . ALA A 1 95 ? 11.384 -10.991 1.025 1.00 97.88 95 ALA A N 1
ATOM 785 C CA . ALA A 1 95 ? 10.244 -11.233 0.130 1.00 97.88 95 ALA A CA 1
ATOM 786 C C . ALA A 1 95 ? 8.882 -10.914 0.774 1.00 97.88 95 ALA A C 1
ATOM 788 O O . ALA A 1 95 ? 7.982 -10.382 0.132 1.00 97.88 95 ALA A O 1
ATOM 789 N N . TYR A 1 96 ? 8.740 -11.136 2.082 1.00 98.38 96 TYR A N 1
ATOM 790 C CA . TYR A 1 96 ? 7.502 -10.780 2.773 1.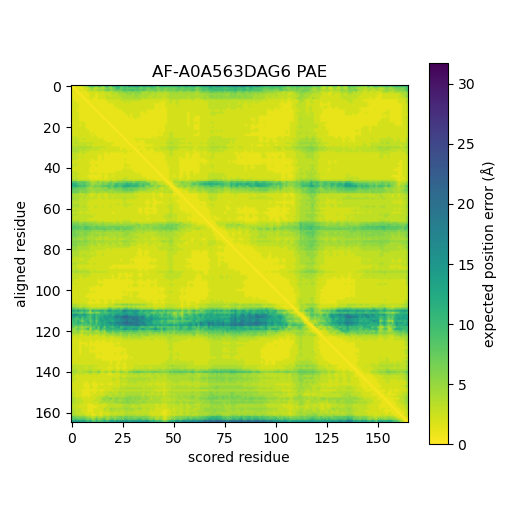00 98.38 96 TYR A CA 1
ATOM 791 C C . TYR A 1 96 ? 7.221 -9.265 2.722 1.00 98.38 96 TYR A C 1
ATOM 793 O O . TYR A 1 96 ? 6.068 -8.857 2.791 1.00 98.38 96 TYR A O 1
ATOM 801 N N . LEU A 1 97 ? 8.247 -8.410 2.594 1.00 98.62 97 LEU A N 1
ATOM 802 C CA . LEU A 1 97 ? 8.058 -6.966 2.453 1.00 98.62 97 LEU A CA 1
ATOM 803 C C . LEU A 1 97 ? 7.579 -6.590 1.054 1.00 98.62 97 LEU A C 1
ATOM 805 O O . LEU A 1 97 ? 6.752 -5.689 0.949 1.00 98.62 97 LEU A O 1
ATOM 809 N N . THR A 1 98 ? 8.050 -7.263 -0.002 1.00 98.50 98 THR A N 1
ATOM 810 C CA . THR A 1 98 ? 7.492 -7.059 -1.349 1.00 98.50 98 THR A CA 1
ATOM 811 C C . THR A 1 98 ? 6.027 -7.481 -1.380 1.00 98.50 98 THR A C 1
ATOM 813 O O . THR A 1 98 ? 5.191 -6.705 -1.832 1.00 98.50 98 THR A O 1
ATOM 816 N N . GLU A 1 99 ? 5.687 -8.611 -0.752 1.00 98.44 99 GLU A N 1
ATOM 817 C CA . GLU A 1 99 ? 4.290 -9.037 -0.590 1.00 98.44 99 GLU A CA 1
ATOM 818 C C . GLU A 1 99 ? 3.462 -8.025 0.217 1.00 98.44 99 GLU A C 1
ATOM 820 O O . GLU A 1 99 ? 2.329 -7.717 -0.145 1.00 98.44 99 GLU A O 1
ATOM 825 N N . MET A 1 100 ? 4.015 -7.456 1.296 1.00 98.62 100 MET A N 1
ATOM 826 C CA . MET A 1 100 ? 3.316 -6.416 2.058 1.00 98.62 100 MET A CA 1
ATOM 827 C C . MET A 1 100 ? 3.063 -5.149 1.233 1.00 98.62 100 MET A C 1
ATOM 829 O O . MET A 1 100 ? 2.034 -4.497 1.411 1.00 98.62 100 MET A O 1
ATOM 833 N N . ILE A 1 101 ? 3.984 -4.775 0.347 1.00 98.69 101 ILE A N 1
ATOM 834 C CA . ILE A 1 101 ? 3.785 -3.631 -0.548 1.00 98.69 101 ILE A CA 1
ATOM 835 C C . ILE A 1 101 ? 2.682 -3.960 -1.561 1.00 98.69 101 ILE A C 1
ATOM 837 O O . ILE A 1 101 ? 1.741 -3.175 -1.674 1.00 98.69 101 ILE A O 1
ATOM 841 N N . ASP A 1 102 ? 2.743 -5.125 -2.216 1.00 98.19 102 ASP A N 1
ATOM 842 C CA . ASP A 1 102 ? 1.726 -5.577 -3.177 1.00 98.19 102 ASP A CA 1
ATOM 843 C C . ASP A 1 102 ? 0.327 -5.584 -2.546 1.00 98.19 102 ASP A C 1
ATOM 845 O O . ASP A 1 102 ? -0.572 -4.895 -3.026 1.00 98.19 102 ASP A O 1
ATOM 849 N N . TYR A 1 103 ? 0.154 -6.264 -1.407 1.00 98.25 103 TYR A N 1
ATOM 850 C CA . TYR A 1 103 ? -1.145 -6.334 -0.736 1.00 98.25 103 TYR A CA 1
ATOM 851 C C . TYR A 1 103 ? -1.636 -4.974 -0.234 1.00 98.25 103 TYR A C 1
ATOM 853 O O . TYR A 1 103 ? -2.844 -4.766 -0.137 1.00 98.25 103 TYR A O 1
ATOM 861 N N . THR A 1 104 ? -0.737 -4.043 0.099 1.00 98.00 104 THR A N 1
ATOM 862 C CA . THR A 1 104 ? -1.145 -2.680 0.463 1.00 98.00 104 THR A CA 1
ATOM 863 C C . THR A 1 104 ? -1.684 -1.938 -0.758 1.00 98.00 104 THR A C 1
ATOM 865 O O . THR A 1 104 ? -2.764 -1.360 -0.682 1.00 98.00 104 THR A O 1
ATOM 868 N N . LEU A 1 105 ? -0.991 -1.991 -1.899 1.00 97.12 105 LEU A N 1
ATOM 869 C CA . LEU A 1 105 ? -1.447 -1.349 -3.138 1.00 97.12 105 LEU A CA 1
ATOM 870 C C . LEU A 1 105 ? -2.752 -1.971 -3.656 1.00 97.12 105 LEU A C 1
ATOM 872 O O . LEU A 1 105 ? -3.655 -1.242 -4.072 1.00 97.12 105 LEU A O 1
ATOM 876 N N . ASP A 1 106 ? -2.912 -3.285 -3.512 1.00 95.12 106 ASP A N 1
ATOM 877 C CA . ASP A 1 106 ? -4.128 -4.025 -3.863 1.00 95.12 106 ASP A CA 1
ATOM 878 C C . ASP A 1 106 ? -5.380 -3.551 -3.109 1.00 95.12 106 ASP A C 1
ATOM 880 O O . ASP A 1 106 ? -6.489 -3.672 -3.635 1.00 95.12 106 ASP A O 1
ATOM 884 N N . VAL A 1 107 ? -5.243 -2.984 -1.901 1.00 93.94 107 VAL A N 1
ATOM 885 C CA . VAL A 1 107 ? -6.380 -2.367 -1.188 1.00 93.94 107 VAL A CA 1
ATOM 886 C C . VAL A 1 107 ? -6.956 -1.201 -1.991 1.00 93.94 107 VAL A C 1
ATOM 888 O O . VAL A 1 107 ? -8.174 -1.030 -2.030 1.00 93.94 107 VAL A O 1
ATOM 891 N N . GLY A 1 108 ? -6.105 -0.401 -2.634 1.00 89.62 108 GLY A N 1
ATOM 892 C CA . GLY A 1 108 ? -6.551 0.694 -3.491 1.00 89.62 108 GLY A CA 1
ATOM 893 C C . GLY A 1 108 ? -6.950 0.210 -4.884 1.00 89.62 108 GLY A C 1
ATOM 894 O O . GLY A 1 108 ? -8.073 0.467 -5.320 1.00 89.62 108 GLY A O 1
ATOM 895 N N . LEU A 1 109 ? -6.066 -0.541 -5.551 1.00 89.94 109 LEU A N 1
ATOM 896 C CA . LEU A 1 109 ? -6.221 -0.962 -6.950 1.00 89.94 109 LEU A CA 1
ATOM 897 C C . LEU A 1 109 ? -7.479 -1.810 -7.175 1.00 89.94 109 LEU A C 1
ATOM 899 O O . LEU A 1 109 ? -8.272 -1.522 -8.073 1.00 89.94 109 LEU A O 1
ATOM 903 N N . ASN A 1 110 ? -7.735 -2.804 -6.317 1.00 82.69 110 ASN A N 1
ATOM 904 C CA . ASN A 1 110 ? -8.897 -3.679 -6.491 1.00 82.69 110 ASN A CA 1
ATOM 905 C C . ASN A 1 110 ? -10.235 -2.958 -6.264 1.00 82.69 110 ASN A C 1
ATOM 907 O O . ASN A 1 110 ? -11.283 -3.426 -6.718 1.00 82.69 110 ASN A O 1
ATOM 911 N N . ASN A 1 111 ? -10.231 -1.827 -5.554 1.00 75.50 111 ASN A N 1
ATOM 912 C CA . ASN A 1 111 ? -11.461 -1.113 -5.238 1.00 75.50 111 ASN A CA 1
ATOM 913 C C . ASN A 1 111 ? -11.914 -0.157 -6.344 1.00 75.50 111 ASN A C 1
ATOM 915 O O . ASN A 1 111 ? -13.113 0.106 -6.445 1.00 75.50 111 ASN A O 1
ATOM 919 N N . LEU A 1 112 ? -10.988 0.324 -7.184 1.00 73.75 112 LEU A N 1
ATOM 920 C CA . LEU A 1 112 ? -11.293 1.235 -8.295 1.00 73.75 112 LEU A CA 1
ATOM 921 C C . LEU A 1 112 ? -12.337 0.651 -9.254 1.00 73.75 112 LEU A C 1
ATOM 923 O O . LEU A 1 112 ? -13.182 1.382 -9.765 1.00 73.75 112 LEU A O 1
ATOM 927 N N . TYR A 1 113 ? -12.345 -0.674 -9.410 1.00 68.94 113 TYR A N 1
ATOM 928 C CA . TYR A 1 113 ? -13.261 -1.385 -10.307 1.00 68.94 113 TYR A CA 1
ATOM 929 C C . TYR A 1 113 ? -14.213 -2.353 -9.586 1.00 68.94 113 TYR A C 1
ATOM 931 O O . TYR A 1 113 ? -15.145 -2.873 -10.199 1.00 68.94 113 TYR A O 1
ATOM 939 N N . GLY A 1 114 ? -13.997 -2.602 -8.289 1.00 64.94 114 GLY A N 1
ATOM 940 C CA . GLY A 1 114 ? -14.749 -3.579 -7.493 1.00 64.94 114 GLY A CA 1
ATOM 941 C C . GLY A 1 114 ? -16.000 -3.038 -6.793 1.00 64.94 114 GLY A C 1
ATOM 942 O O . GLY A 1 114 ? -16.880 -3.818 -6.418 1.00 64.94 114 GLY A O 1
ATOM 943 N N . GLY A 1 115 ? -16.094 -1.717 -6.614 1.00 70.31 115 GLY A N 1
ATOM 944 C CA . GLY A 1 115 ? -17.165 -1.079 -5.846 1.00 70.31 115 GLY A CA 1
ATOM 945 C C . GLY A 1 115 ? -17.149 -1.433 -4.350 1.00 70.31 115 GLY A C 1
ATOM 946 O O . GLY A 1 115 ? -16.297 -2.167 -3.850 1.00 70.31 115 GLY A O 1
ATOM 947 N N . THR A 1 116 ? -18.116 -0.899 -3.603 1.00 72.44 116 THR A N 1
ATOM 948 C CA . THR A 1 116 ? -18.131 -0.932 -2.130 1.00 72.44 116 THR A CA 1
ATOM 949 C C . THR A 1 116 ? -19.193 -1.855 -1.513 1.00 72.44 116 THR A C 1
ATOM 951 O O . THR A 1 116 ? -19.453 -1.778 -0.323 1.00 72.44 116 THR A O 1
ATOM 954 N N . GLY A 1 117 ? -19.791 -2.769 -2.291 1.00 70.38 117 GLY A N 1
ATOM 955 C CA . GLY A 1 117 ? -20.943 -3.613 -1.911 1.00 70.38 117 GLY A CA 1
ATOM 956 C C . GLY A 1 117 ? -20.872 -4.338 -0.549 1.00 70.38 117 GLY A C 1
ATOM 957 O O . GLY A 1 117 ? -21.091 -3.747 0.500 1.00 70.38 117 GLY A O 1
ATOM 958 N N . GLU A 1 118 ? -20.654 -5.657 -0.511 1.00 76.38 118 GLU A N 1
ATOM 959 C CA . GLU A 1 118 ? -20.661 -6.441 0.746 1.00 76.38 118 GLU A CA 1
ATOM 960 C C . GLU A 1 118 ? -19.404 -6.208 1.614 1.00 76.38 118 GLU A C 1
ATOM 962 O O . GLU A 1 118 ? -18.638 -7.130 1.906 1.00 76.38 118 GLU A O 1
ATOM 967 N N . TYR A 1 119 ? -19.170 -4.964 2.038 1.00 75.44 119 TYR A N 1
ATOM 968 C CA . TYR A 1 119 ? -17.962 -4.524 2.741 1.00 75.44 119 TYR A CA 1
ATOM 969 C C . TYR A 1 119 ? -16.679 -4.630 1.911 1.00 75.44 119 TYR A C 1
ATOM 971 O O . TYR A 1 119 ? -15.600 -4.777 2.491 1.00 75.44 119 TYR A O 1
ATOM 979 N N . SER A 1 120 ? -16.795 -4.564 0.579 1.00 77.19 120 SER A N 1
ATOM 980 C CA . SER A 1 120 ? -15.703 -4.692 -0.397 1.00 77.19 120 SER A CA 1
ATOM 981 C C . SER A 1 120 ? -14.744 -5.846 -0.049 1.00 77.19 120 SER A C 1
ATOM 983 O O . SER A 1 120 ? -13.649 -5.626 0.478 1.00 77.19 120 SER A O 1
ATOM 985 N N . PRO A 1 121 ? -15.145 -7.110 -0.297 1.00 80.00 121 PRO A N 1
ATOM 986 C CA . PRO A 1 121 ? -14.298 -8.275 -0.031 1.00 80.00 121 PRO A CA 1
ATOM 987 C C . PRO A 1 121 ? -12.920 -8.173 -0.698 1.00 80.00 121 PRO A C 1
ATOM 989 O O . PRO A 1 121 ? -11.925 -8.592 -0.114 1.00 80.00 121 PRO A O 1
ATOM 992 N N . LEU A 1 122 ? -12.866 -7.537 -1.871 1.00 83.81 122 LEU A N 1
ATOM 993 C CA . LEU A 1 122 ? -11.653 -7.312 -2.655 1.00 83.81 122 LEU A CA 1
ATOM 994 C C . LEU A 1 122 ? -10.608 -6.438 -1.948 1.00 83.81 122 LEU A C 1
ATOM 996 O O . LEU A 1 122 ? -9.423 -6.585 -2.211 1.00 83.81 122 LEU A O 1
ATOM 1000 N N . THR A 1 123 ? -11.024 -5.584 -1.011 1.00 84.88 123 THR A N 1
ATOM 1001 C CA . THR A 1 123 ? -10.095 -4.821 -0.159 1.00 84.88 123 THR A CA 1
ATOM 1002 C C . THR A 1 123 ? -9.895 -5.453 1.208 1.00 84.88 123 THR A C 1
ATOM 1004 O O . THR A 1 123 ? -8.889 -5.213 1.864 1.00 84.88 123 THR A O 1
ATOM 1007 N N . LEU A 1 124 ? -10.837 -6.282 1.661 1.00 89.94 124 LEU A N 1
ATOM 1008 C CA . LEU A 1 124 ? -10.720 -6.986 2.932 1.00 89.94 124 LEU A CA 1
ATOM 1009 C C . LEU A 1 124 ? -9.648 -8.079 2.885 1.00 89.94 124 LEU A C 1
ATOM 1011 O O . LEU A 1 124 ? -8.896 -8.224 3.845 1.00 89.94 124 LEU A O 1
ATOM 1015 N N . GLU A 1 125 ? -9.597 -8.863 1.809 1.00 92.50 125 GLU A N 1
ATOM 1016 C CA . GLU A 1 125 ? -8.668 -9.993 1.712 1.00 92.50 125 GLU A CA 1
ATOM 1017 C C . GLU A 1 125 ? -7.187 -9.555 1.718 1.00 92.50 125 GLU A C 1
ATOM 1019 O O . GLU A 1 125 ? -6.443 -10.105 2.536 1.00 92.50 125 GLU A O 1
ATOM 1024 N N . PRO A 1 126 ? -6.748 -8.522 0.966 1.00 94.94 126 PRO A N 1
ATOM 1025 C CA . PRO A 1 126 ? -5.378 -8.008 1.076 1.00 94.94 126 PRO A CA 1
ATOM 1026 C C . PRO A 1 126 ? -5.020 -7.526 2.493 1.00 94.94 126 PRO A C 1
ATOM 1028 O O . PRO A 1 126 ? -3.944 -7.833 3.002 1.00 94.94 126 PRO A O 1
ATOM 1031 N N . VAL A 1 127 ? -5.948 -6.872 3.207 1.00 96.44 127 VAL A N 1
ATOM 1032 C CA . VAL A 1 127 ? -5.720 -6.453 4.608 1.00 96.44 127 VAL A CA 1
ATOM 1033 C C . VAL A 1 127 ? -5.496 -7.660 5.523 1.00 96.44 127 VAL A C 1
ATOM 1035 O O . VAL A 1 127 ? -4.647 -7.622 6.414 1.00 96.44 127 VAL A O 1
ATOM 1038 N N . LEU A 1 128 ? -6.248 -8.747 5.323 1.00 95.81 128 LEU A N 1
ATOM 1039 C CA . LEU A 1 128 ? -6.052 -9.976 6.094 1.00 95.81 128 LEU A CA 1
ATOM 1040 C C . LEU A 1 128 ? -4.689 -10.610 5.800 1.00 95.81 128 LEU A C 1
ATOM 1042 O O . LEU A 1 128 ? -4.039 -11.069 6.738 1.00 95.81 128 LEU A O 1
ATOM 1046 N N . LYS A 1 129 ? -4.226 -10.563 4.545 1.00 97.25 129 LYS A N 1
ATOM 1047 C CA . LYS A 1 129 ? -2.882 -11.022 4.168 1.00 97.25 129 LYS A CA 1
ATOM 1048 C C . LYS A 1 129 ? -1.780 -10.213 4.844 1.00 97.25 129 LYS A C 1
ATOM 1050 O O . LYS A 1 129 ? -0.875 -10.813 5.412 1.00 97.25 129 LYS A O 1
ATOM 1055 N N . ILE A 1 130 ? -1.905 -8.886 4.901 1.00 97.88 130 ILE A N 1
ATOM 1056 C CA . ILE A 1 130 ? -0.978 -8.028 5.661 1.00 97.88 130 ILE A CA 1
ATOM 1057 C C . ILE A 1 130 ? -0.917 -8.438 7.133 1.00 97.88 130 ILE A C 1
ATOM 1059 O O . ILE A 1 130 ? 0.165 -8.566 7.699 1.00 97.88 130 ILE A O 1
ATOM 1063 N N . ILE A 1 131 ? -2.070 -8.677 7.757 1.00 97.12 131 ILE A N 1
ATOM 1064 C CA . ILE A 1 131 ? -2.137 -9.089 9.163 1.00 97.12 131 ILE A CA 1
ATOM 1065 C C . ILE A 1 131 ? -1.442 -10.433 9.386 1.00 97.12 131 ILE A C 1
ATOM 1067 O O . ILE A 1 131 ? -0.771 -10.609 10.404 1.00 97.12 131 ILE A O 1
ATOM 1071 N N . ASP A 1 132 ? -1.625 -11.388 8.478 1.00 97.44 132 ASP A N 1
ATOM 1072 C CA . ASP A 1 132 ? -0.985 -12.695 8.588 1.00 97.44 132 ASP A CA 1
ATOM 1073 C C . ASP A 1 132 ? 0.536 -12.578 8.406 1.00 97.44 132 ASP A C 1
ATOM 1075 O O . ASP A 1 132 ? 1.269 -13.064 9.267 1.00 97.44 132 ASP A O 1
ATOM 1079 N N . LEU A 1 133 ? 1.009 -11.790 7.431 1.00 98.25 133 LEU A N 1
ATOM 1080 C CA . LEU A 1 133 ? 2.436 -11.473 7.269 1.00 98.25 133 LEU A CA 1
ATOM 1081 C C . LEU A 1 133 ? 3.023 -10.793 8.512 1.00 98.25 133 LEU A C 1
ATOM 1083 O O . LEU A 1 133 ? 4.129 -11.138 8.938 1.00 98.25 133 LEU A O 1
ATOM 1087 N N . CYS A 1 134 ? 2.288 -9.869 9.140 1.00 98.06 134 CYS A N 1
ATOM 1088 C CA . CYS A 1 134 ? 2.725 -9.258 10.391 1.00 98.06 134 CYS A CA 1
ATOM 1089 C C . CYS A 1 134 ? 2.888 -10.295 11.507 1.00 98.06 134 CYS A C 1
ATOM 1091 O O . CYS A 1 134 ? 3.901 -10.281 12.203 1.00 98.06 134 CYS A O 1
ATOM 1093 N N . LYS A 1 135 ? 1.938 -11.223 11.672 1.00 97.38 135 LYS A N 1
ATOM 1094 C CA . LYS A 1 135 ? 2.046 -12.283 12.691 1.00 97.38 135 LYS A CA 1
ATOM 1095 C C . LYS A 1 135 ? 3.217 -13.222 12.410 1.00 97.38 135 LYS A C 1
ATOM 1097 O O . LYS A 1 135 ? 3.986 -13.512 13.322 1.00 97.38 135 LYS A O 1
ATOM 1102 N N . GLU A 1 136 ? 3.345 -13.686 11.171 1.00 98.19 136 GLU A N 1
ATOM 1103 C CA . GLU A 1 136 ? 4.376 -14.640 10.744 1.00 98.19 136 GLU A CA 1
ATOM 1104 C C . GLU A 1 136 ? 5.789 -14.081 10.938 1.00 98.19 136 GLU A C 1
ATOM 1106 O O . GLU A 1 136 ? 6.696 -14.809 11.336 1.00 98.19 136 GLU A O 1
ATOM 1111 N N . ASN A 1 137 ? 5.957 -12.772 10.742 1.00 97.94 137 ASN A N 1
ATOM 1112 C CA . ASN A 1 137 ? 7.248 -12.090 10.829 1.00 97.94 137 ASN A CA 1
ATOM 1113 C C . ASN A 1 137 ? 7.428 -11.288 12.132 1.00 97.94 137 ASN A C 1
ATOM 1115 O O . ASN A 1 137 ? 8.356 -10.483 12.245 1.00 97.94 137 ASN A O 1
ATOM 1119 N N . SER A 1 138 ? 6.558 -11.511 13.128 1.00 97.31 138 SER A N 1
ATOM 1120 C CA . SER A 1 138 ? 6.599 -10.849 14.445 1.00 97.31 138 SER A CA 1
ATOM 1121 C C . SER A 1 138 ? 6.627 -9.315 14.374 1.00 97.31 138 SER A C 1
ATOM 1123 O O . SER A 1 138 ? 7.266 -8.656 15.192 1.00 97.31 138 SER A O 1
ATOM 1125 N N . ILE A 1 139 ? 5.927 -8.754 13.390 1.00 97.44 139 ILE A N 1
ATOM 1126 C CA . ILE A 1 139 ? 5.780 -7.316 13.179 1.00 97.44 139 ILE A CA 1
ATOM 1127 C C . ILE A 1 139 ? 4.627 -6.823 14.040 1.00 97.44 139 ILE A C 1
ATOM 1129 O O . ILE A 1 139 ? 3.507 -7.336 13.972 1.00 97.44 139 ILE A O 1
ATOM 1133 N N . GLU A 1 140 ? 4.886 -5.785 14.824 1.00 93.69 140 GLU A N 1
ATOM 1134 C CA . GLU A 1 140 ? 3.836 -5.084 15.548 1.00 93.69 140 GLU A CA 1
ATOM 1135 C C . GLU A 1 140 ? 2.898 -4.385 14.551 1.00 93.69 140 GLU A C 1
ATOM 1137 O O . GLU A 1 140 ? 3.321 -3.525 13.777 1.00 93.69 140 GLU A O 1
ATOM 1142 N N . PHE A 1 141 ? 1.613 -4.739 14.565 1.00 90.81 141 PHE A N 1
ATOM 1143 C CA . PHE A 1 141 ? 0.565 -4.019 13.838 1.00 90.81 141 PHE A CA 1
ATOM 1144 C C . PHE A 1 141 ? -0.257 -3.176 14.824 1.00 90.81 141 PHE A C 1
ATOM 1146 O O . PHE A 1 141 ? -0.38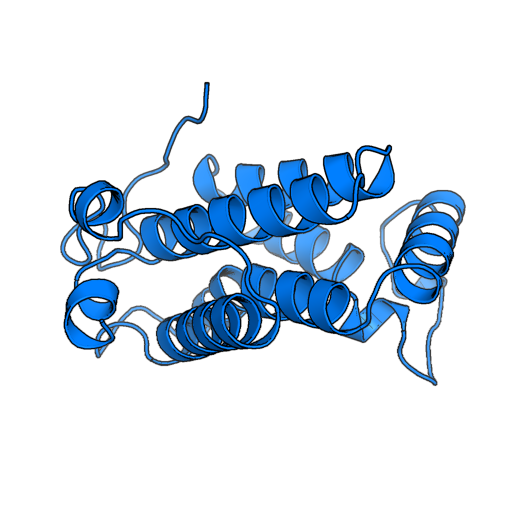0 -3.546 15.996 1.00 90.81 141 PHE A O 1
ATOM 1153 N N . PRO A 1 142 ? -0.808 -2.029 14.395 1.00 93.75 142 PRO A N 1
ATOM 1154 C CA . PRO A 1 142 ? -1.433 -1.084 15.312 1.00 93.75 142 PRO A CA 1
ATOM 1155 C C . PRO A 1 142 ? -2.762 -1.620 15.868 1.00 93.75 142 PRO A C 1
ATOM 1157 O O . PRO A 1 142 ? -3.415 -2.466 15.252 1.00 93.75 142 PRO A O 1
ATOM 1160 N N . ASP A 1 143 ? -3.203 -1.095 17.019 1.00 93.81 143 ASP A N 1
ATOM 1161 C CA . ASP A 1 143 ? -4.527 -1.433 17.553 1.00 93.81 143 ASP A CA 1
ATOM 1162 C C . ASP A 1 143 ? -5.616 -1.012 16.558 1.00 93.81 143 ASP A C 1
ATOM 1164 O O . ASP A 1 143 ? -5.791 0.166 16.239 1.00 93.81 143 ASP A O 1
ATOM 1168 N N . ILE A 1 144 ? -6.382 -1.999 16.095 1.00 93.06 144 ILE A N 1
ATOM 1169 C CA . ILE A 1 144 ? -7.485 -1.826 15.155 1.00 93.06 144 ILE A CA 1
ATOM 1170 C C . ILE A 1 144 ? -8.550 -0.845 15.658 1.00 93.06 144 ILE A C 1
ATOM 1172 O O . ILE A 1 144 ? -9.223 -0.208 14.848 1.00 93.06 144 ILE A O 1
ATOM 1176 N N . ASN A 1 145 ? -8.702 -0.690 16.976 1.00 93.44 145 ASN A N 1
ATOM 1177 C CA . ASN A 1 145 ? -9.666 0.248 17.550 1.00 93.44 145 ASN A CA 1
ATOM 1178 C C . ASN A 1 145 ? -9.373 1.699 17.141 1.00 93.44 145 ASN A C 1
ATOM 1180 O O . ASN A 1 145 ? -10.313 2.471 16.958 1.00 93.44 145 ASN A O 1
ATOM 1184 N N . ASN A 1 146 ? -8.103 2.042 16.889 1.00 94.38 146 ASN A N 1
ATOM 1185 C CA . ASN A 1 146 ? -7.698 3.369 16.413 1.00 94.38 146 ASN A CA 1
ATOM 1186 C C . ASN A 1 146 ? -8.207 3.678 14.996 1.00 94.38 146 ASN A C 1
ATOM 1188 O O . ASN A 1 146 ? -8.220 4.836 14.583 1.00 94.38 146 ASN A O 1
ATOM 1192 N N . PHE A 1 147 ? -8.644 2.657 14.255 1.00 96.38 147 PHE A N 1
ATOM 1193 C CA . PHE A 1 147 ? -9.118 2.784 12.879 1.00 96.38 147 PHE A CA 1
ATOM 1194 C C . PHE A 1 147 ? -10.638 2.658 12.754 1.00 96.38 147 PHE A C 1
ATOM 1196 O O . PHE A 1 147 ? -11.183 2.967 11.701 1.00 96.38 147 PHE A O 1
ATOM 1203 N N . LEU A 1 148 ? -11.351 2.264 13.818 1.00 93.88 148 LEU A N 1
ATOM 1204 C CA . LEU A 1 148 ? -12.819 2.158 13.800 1.00 93.88 148 LEU A CA 1
ATOM 1205 C C . LEU A 1 148 ? -13.525 3.508 13.608 1.00 93.88 148 LEU A C 1
ATOM 1207 O O . LEU A 1 148 ? -14.697 3.529 13.246 1.00 93.88 148 LEU A O 1
ATOM 1211 N N . GLN A 1 149 ? -12.816 4.616 13.834 1.00 95.00 149 GLN A N 1
ATOM 1212 C CA . GLN A 1 149 ? -13.294 5.963 13.519 1.00 95.00 149 GLN A CA 1
ATOM 1213 C C . GLN A 1 149 ? -13.434 6.218 12.009 1.00 95.00 149 GLN A C 1
ATOM 1215 O O . GLN A 1 149 ? -14.215 7.077 11.618 1.00 95.00 149 GLN A O 1
ATOM 1220 N N . TYR A 1 150 ? -12.717 5.471 11.161 1.00 96.00 150 TYR A N 1
ATOM 1221 C CA . TYR A 1 150 ? -12.838 5.548 9.705 1.00 96.00 150 TYR A CA 1
ATOM 1222 C C . TYR A 1 150 ? -13.929 4.573 9.251 1.00 96.00 150 TYR A C 1
ATOM 1224 O O . TYR A 1 150 ? -13.643 3.433 8.886 1.00 96.00 150 TYR A O 1
ATOM 1232 N N . SER A 1 151 ? -15.193 4.981 9.348 1.00 94.12 151 SER A N 1
ATOM 1233 C CA . SER A 1 151 ? -16.339 4.076 9.218 1.00 94.12 151 SE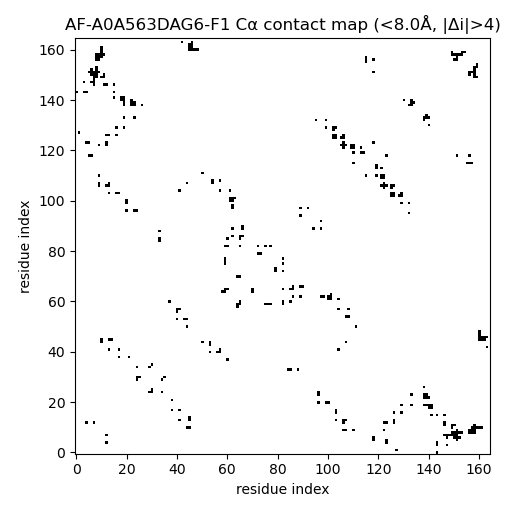R A CA 1
ATOM 1234 C C . SER A 1 151 ? -16.602 3.653 7.773 1.00 94.12 151 SER A C 1
ATOM 1236 O O . SER A 1 151 ? -16.629 4.474 6.865 1.00 94.12 151 SER A O 1
ATOM 1238 N N . TYR A 1 152 ? -16.925 2.374 7.555 1.00 92.44 152 TYR A N 1
ATOM 1239 C CA . TYR A 1 152 ? -17.432 1.879 6.264 1.00 92.44 152 TYR A CA 1
ATOM 1240 C C . TYR A 1 152 ? -18.814 2.450 5.896 1.00 92.44 152 TYR A C 1
ATOM 1242 O O . TYR A 1 152 ? -19.345 2.159 4.835 1.00 92.44 152 TYR A O 1
ATOM 1250 N N . GLN A 1 153 ? -19.465 3.194 6.789 1.00 91.88 153 GLN A N 1
ATOM 1251 C CA . GLN A 1 153 ? -20.697 3.913 6.449 1.00 91.88 153 GLN A CA 1
ATOM 1252 C C . GLN A 1 153 ? -20.419 5.285 5.818 1.00 91.88 153 GLN A C 1
ATOM 1254 O O . GLN A 1 153 ? -21.348 5.909 5.315 1.00 91.88 153 GLN A O 1
ATOM 1259 N N . ASP A 1 15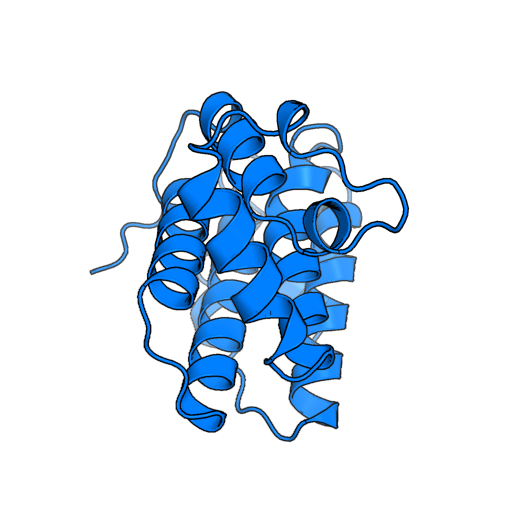4 ? -19.168 5.747 5.837 1.00 91.19 154 ASP A N 1
ATOM 1260 C CA . ASP A 1 154 ? -18.784 7.045 5.293 1.00 91.19 154 ASP A CA 1
ATOM 1261 C C . ASP A 1 154 ? -18.448 6.926 3.804 1.00 91.19 154 ASP A C 1
ATOM 1263 O O . ASP A 1 154 ? -17.744 5.996 3.397 1.00 91.19 154 ASP A O 1
ATOM 1267 N N . ASP A 1 155 ? -18.915 7.893 3.008 1.00 90.88 155 ASP A N 1
ATOM 1268 C CA . ASP A 1 155 ? -18.625 8.008 1.569 1.00 90.88 155 ASP A CA 1
ATOM 1269 C C . ASP A 1 155 ? -18.868 6.688 0.811 1.00 90.88 155 ASP A C 1
ATOM 1271 O O . ASP A 1 155 ? -17.983 6.137 0.158 1.00 90.88 155 ASP A O 1
ATOM 1275 N N . ASP A 1 156 ? -20.051 6.100 1.022 1.00 89.06 156 ASP A N 1
ATOM 1276 C CA . ASP A 1 156 ? -20.452 4.803 0.465 1.00 89.06 156 ASP A CA 1
ATOM 1277 C C . ASP A 1 156 ? -19.433 3.673 0.713 1.00 89.06 156 ASP A C 1
ATOM 1279 O O . ASP A 1 156 ? -19.318 2.749 -0.084 1.00 89.06 156 ASP A O 1
ATOM 1283 N N . GLY A 1 157 ? -18.680 3.721 1.817 1.00 90.00 157 GLY A N 1
ATOM 1284 C CA . GLY A 1 157 ? -17.668 2.726 2.188 1.00 90.00 157 GLY A CA 1
ATOM 1285 C C . GLY A 1 157 ? -16.233 3.101 1.830 1.00 90.00 157 GLY A C 1
ATOM 1286 O O . GLY A 1 157 ? -15.299 2.499 2.378 1.00 90.00 157 GLY A O 1
ATOM 1287 N N . TRP A 1 158 ? -16.021 4.113 0.985 1.00 90.81 158 TRP A N 1
ATOM 1288 C CA . TRP A 1 158 ? -14.682 4.626 0.678 1.00 90.81 158 TRP A CA 1
ATOM 1289 C C . TRP A 1 158 ? -14.031 5.304 1.883 1.00 90.81 158 TRP A C 1
ATOM 1291 O O . TRP A 1 158 ? -12.826 5.137 2.106 1.00 90.81 158 TRP A O 1
ATOM 1301 N N . GLY A 1 159 ? -14.836 5.984 2.704 1.00 93.06 159 GLY A N 1
ATOM 1302 C CA . GLY A 1 159 ? -14.381 6.871 3.770 1.00 93.06 159 GLY A CA 1
ATOM 1303 C C . GLY A 1 159 ? -13.849 8.196 3.233 1.00 93.06 159 GLY A C 1
ATOM 1304 O O . GLY A 1 159 ? -13.373 8.268 2.108 1.00 93.06 159 GLY A O 1
ATOM 1305 N N . PHE A 1 160 ? -13.882 9.250 4.043 1.00 93.50 160 PHE A N 1
ATOM 1306 C CA . PHE A 1 160 ? -13.352 10.557 3.642 1.00 93.50 160 PHE A CA 1
ATOM 1307 C C . PHE A 1 160 ? -11.814 10.573 3.557 1.00 93.50 160 PHE A C 1
ATOM 1309 O O . PHE A 1 160 ? -11.164 9.739 4.197 1.00 93.50 160 PHE A O 1
ATOM 1316 N N . PRO A 1 161 ? -11.219 11.522 2.806 1.00 94.31 161 PRO A N 1
ATOM 1317 C CA . PRO A 1 161 ? -9.773 11.722 2.794 1.00 94.31 161 PRO A CA 1
ATOM 1318 C C . PRO A 1 161 ? -9.180 11.898 4.199 1.00 94.31 161 PRO A C 1
ATOM 1320 O O . PRO A 1 161 ? -9.745 12.593 5.047 1.00 94.31 161 PRO A O 1
ATOM 1323 N N . ILE A 1 162 ? -8.023 11.281 4.433 1.00 94.56 162 ILE A N 1
ATOM 1324 C CA . ILE A 1 162 ? -7.300 1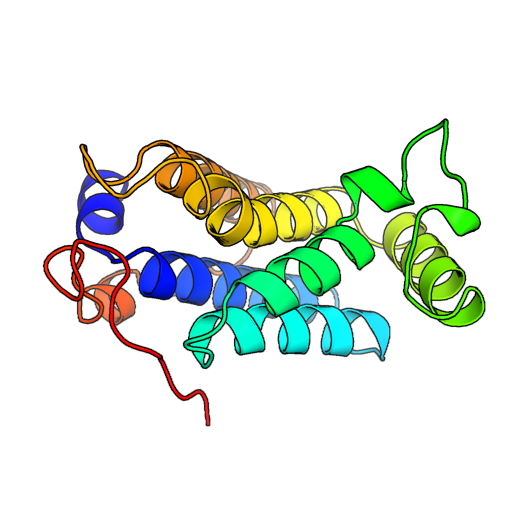1.283 5.707 1.00 94.56 162 ILE A CA 1
ATOM 1325 C C . ILE A 1 162 ? -6.021 12.095 5.520 1.00 94.56 162 ILE A C 1
ATOM 1327 O O . ILE A 1 162 ? -5.120 11.673 4.807 1.00 94.56 162 ILE A O 1
ATOM 1331 N N . GLN A 1 163 ? -5.937 13.244 6.187 1.00 88.88 163 GLN A N 1
ATOM 1332 C CA . GLN A 1 163 ? -4.729 14.070 6.218 1.00 88.88 163 GLN A CA 1
ATOM 1333 C C . GLN A 1 163 ? -3.744 13.493 7.237 1.00 88.88 163 GLN A C 1
ATOM 1335 O O . GLN A 1 163 ? -4.082 13.369 8.420 1.00 88.88 163 GLN A O 1
ATOM 1340 N N . LEU A 1 164 ? -2.543 13.129 6.789 1.00 85.88 164 LEU A N 1
ATOM 1341 C CA . LEU A 1 164 ? -1.496 12.603 7.660 1.00 85.88 164 LEU A CA 1
ATOM 1342 C C . LEU A 1 164 ? -0.485 13.710 7.979 1.00 85.88 164 LEU A C 1
ATOM 1344 O O . LEU A 1 164 ? 0.119 14.285 7.079 1.00 85.88 164 LEU A O 1
ATOM 1348 N N . ASN A 1 165 ? -0.315 14.001 9.273 1.00 61.97 165 ASN A N 1
ATOM 1349 C CA . ASN A 1 165 ? 0.665 14.978 9.766 1.00 61.97 165 ASN A CA 1
ATOM 1350 C C . ASN A 1 165 ? 2.112 14.476 9.654 1.00 61.97 165 ASN A C 1
ATOM 1352 O O . ASN A 1 165 ? 2.330 13.242 9.734 1.00 61.97 165 ASN A O 1
#